Protein AF-A0A1Q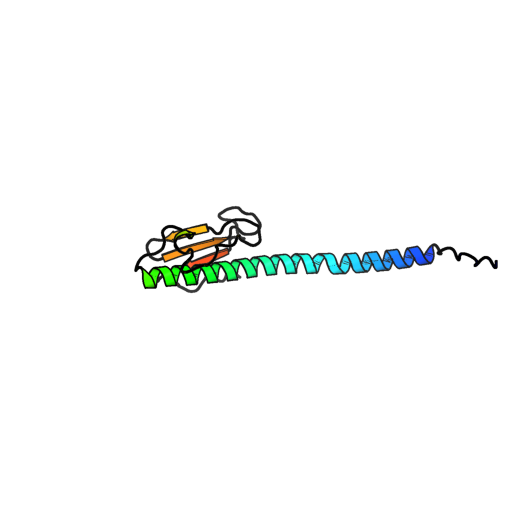7Z956-F1 (afdb_monomer)

Radius of gyration: 25.54 Å; Cα contacts (8 Å, |Δi|>4): 138; chains: 1; bounding box: 50×51×75 Å

Mean predicted aligned error: 9.49 Å

Sequence (130 aa):
MRAHPDRGMTLVEIMVVLVILGLIAGAIGYNVFQSLKDAQVKTAKLDLQALSNSIDLYHVDTGQWPDSLQQLLPKYVREIRKDPWGKDYAYLRTGEGYDVYSFGPDKAQGGGDDITVHGGDTAGPSTAGK

pLDDT: mean 86.03, std 13.55, range [35.31, 96.0]

Foldseek 3Di:
DDDDPPDDDDPVNVVVVVVVVVVVVVVPPPPVVVVLQVVLLVQQLVLQVLLQVLQVVVCVVPVDGDPDSCVSPPPSPNDQDAGPCRHGWDKDADPFWIKIWDPANVRDPPDPRIDIDTDGPPPDDDPPDD

Secondary structure (DSSP, 8-state):
-PPP---PPPHHHHHHHHHHHHHHHHHHHHHHHHHHHHHHHHHHHHHHHHHHHHHHHHHHHHSS--SSGGGGTTTT-S--PPPTTSPPPEEEEETTEEEEEE-TTTT-TT-TT-EEEEEETT--------

Structure (mmCIF, N/CA/C/O backbone):
data_AF-A0A1Q7Z956-F1
#
_entry.id   AF-A0A1Q7Z956-F1
#
loop_
_atom_site.group_PDB
_atom_site.id
_atom_site.type_symbol
_atom_site.label_atom_id
_atom_site.label_alt_id
_atom_site.label_comp_id
_atom_site.label_asym_id
_atom_site.label_entity_id
_atom_site.label_seq_id
_atom_site.pdbx_PDB_ins_code
_atom_site.Cartn_x
_atom_site.Cartn_y
_atom_site.Cartn_z
_atom_site.occupancy
_atom_site.B_iso_or_equiv
_atom_site.auth_seq_id
_atom_site.auth_comp_id
_atom_site.auth_asym_id
_atom_site.auth_atom_id
_atom_site.pdbx_PDB_model_num
ATO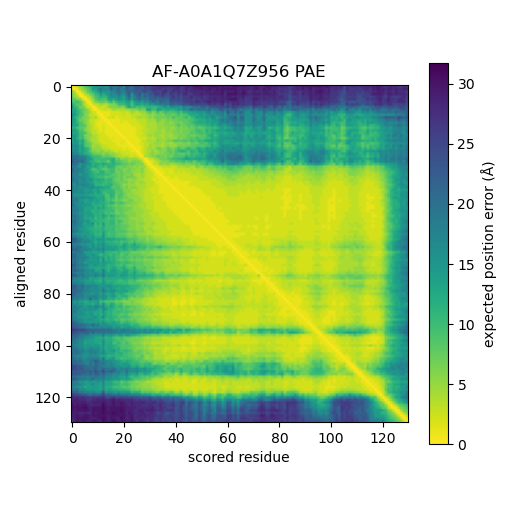M 1 N N . MET A 1 1 ? 20.579 -34.691 -55.293 1.00 62.69 1 MET A N 1
ATOM 2 C CA . MET A 1 1 ? 20.314 -33.715 -54.213 1.00 62.69 1 MET A CA 1
ATOM 3 C C . MET A 1 1 ? 20.955 -32.396 -54.613 1.00 62.69 1 MET A C 1
ATOM 5 O O . MET A 1 1 ? 22.166 -32.363 -54.768 1.00 62.69 1 MET A O 1
ATOM 9 N N . ARG A 1 2 ? 20.168 -31.353 -54.910 1.00 61.41 2 ARG A N 1
ATOM 10 C CA . ARG A 1 2 ? 20.709 -30.013 -55.196 1.00 61.41 2 ARG A CA 1
ATOM 11 C C . ARG A 1 2 ? 21.018 -29.350 -53.854 1.00 61.41 2 ARG A C 1
ATOM 13 O O . ARG A 1 2 ? 20.107 -29.186 -53.052 1.00 61.41 2 ARG A O 1
ATOM 20 N N . ALA A 1 3 ? 22.287 -29.039 -53.606 1.00 61.12 3 ALA A N 1
ATOM 21 C CA . ALA A 1 3 ? 22.686 -28.243 -52.455 1.00 61.12 3 ALA A CA 1
ATOM 22 C C . ALA A 1 3 ? 22.115 -26.832 -52.632 1.00 61.12 3 ALA A C 1
ATOM 24 O O . ALA A 1 3 ? 22.377 -26.172 -53.640 1.00 61.12 3 ALA A O 1
ATOM 25 N N . HIS A 1 4 ? 21.284 -26.405 -51.688 1.00 66.94 4 HIS A N 1
ATOM 26 C CA . HIS A 1 4 ? 20.895 -25.009 -51.594 1.00 66.94 4 HIS A CA 1
ATOM 27 C C . HIS A 1 4 ? 22.137 -24.229 -51.147 1.00 66.94 4 HIS A C 1
ATOM 29 O O . HIS A 1 4 ? 22.766 -24.636 -50.174 1.00 66.94 4 HIS A O 1
ATOM 35 N N . PRO A 1 5 ? 22.549 -23.166 -51.856 1.00 63.38 5 PRO A N 1
ATOM 36 C CA . PRO A 1 5 ? 23.623 -22.320 -51.372 1.00 63.38 5 PRO A CA 1
ATOM 37 C C . PRO A 1 5 ? 23.134 -21.630 -50.099 1.00 63.38 5 PRO A C 1
ATOM 39 O O . PRO A 1 5 ? 22.239 -20.782 -50.158 1.00 63.38 5 PRO A O 1
ATOM 42 N N . ASP A 1 6 ? 23.709 -22.012 -48.962 1.00 70.06 6 ASP A N 1
ATOM 43 C CA . ASP A 1 6 ? 23.541 -21.299 -47.703 1.00 70.06 6 ASP A CA 1
ATOM 44 C C . ASP A 1 6 ? 24.073 -19.876 -47.901 1.00 70.06 6 ASP A C 1
ATOM 46 O O . ASP A 1 6 ? 25.279 -19.629 -47.982 1.00 70.06 6 ASP A O 1
ATOM 50 N N . ARG A 1 7 ? 23.155 -18.922 -48.076 1.00 75.69 7 ARG A N 1
ATOM 51 C CA . ARG A 1 7 ? 23.492 -17.501 -48.129 1.00 75.69 7 ARG A CA 1
ATOM 52 C C . ARG A 1 7 ? 23.920 -17.088 -46.723 1.00 75.69 7 ARG A C 1
ATOM 54 O O . ARG A 1 7 ? 23.089 -17.027 -45.823 1.00 75.69 7 ARG A O 1
ATOM 61 N N . GLY A 1 8 ? 25.212 -16.834 -46.534 1.00 77.81 8 GLY A N 1
ATOM 62 C CA . GLY A 1 8 ? 25.727 -16.269 -45.288 1.00 77.81 8 GLY A CA 1
ATOM 63 C C . GLY A 1 8 ? 25.150 -14.874 -45.032 1.00 77.81 8 GLY A C 1
ATOM 64 O O . GLY A 1 8 ? 25.014 -14.083 -45.967 1.00 77.81 8 GLY A O 1
ATOM 65 N N . MET A 1 9 ? 24.816 -14.576 -43.773 1.00 80.81 9 MET A N 1
ATOM 66 C CA . MET A 1 9 ? 24.424 -13.228 -43.344 1.00 80.81 9 MET A CA 1
ATOM 67 C C . MET A 1 9 ? 25.574 -12.246 -43.574 1.00 80.81 9 MET A C 1
ATOM 69 O O . MET A 1 9 ? 26.740 -12.556 -43.312 1.00 80.81 9 MET A O 1
ATOM 73 N N . THR A 1 10 ? 25.253 -11.048 -44.060 1.00 91.12 10 THR A N 1
ATOM 74 C CA . THR A 1 10 ? 26.261 -9.998 -44.260 1.00 91.12 10 THR A CA 1
ATOM 75 C C . THR A 1 10 ? 26.540 -9.257 -42.951 1.00 91.12 10 THR A C 1
ATOM 77 O O . THR A 1 10 ? 25.667 -9.134 -42.093 1.00 91.12 10 THR A O 1
ATOM 80 N N . LEU A 1 11 ? 27.745 -8.697 -42.796 1.00 91.69 11 LEU A N 1
ATOM 81 C CA . LEU A 1 11 ? 28.075 -7.862 -41.630 1.00 91.69 11 LEU A CA 1
ATOM 82 C C . LEU A 1 11 ? 27.129 -6.658 -41.504 1.00 91.69 11 LEU A C 1
ATOM 84 O O . LEU A 1 11 ? 26.730 -6.300 -40.400 1.00 91.69 11 LEU A O 1
ATOM 88 N N . VAL A 1 12 ? 26.729 -6.074 -42.639 1.00 92.56 12 VAL A N 1
ATOM 89 C CA . VAL A 1 12 ? 25.811 -4.927 -42.689 1.00 92.56 12 VAL A CA 1
ATOM 90 C C . VAL A 1 12 ? 24.425 -5.297 -42.156 1.00 92.56 12 VAL A C 1
ATOM 92 O O . VAL A 1 12 ? 23.818 -4.511 -41.437 1.00 92.56 12 VAL A O 1
ATOM 95 N N . GLU A 1 13 ? 23.937 -6.501 -42.449 1.00 91.12 13 GLU A N 1
ATOM 96 C CA . GLU A 1 13 ? 22.649 -6.996 -41.952 1.00 91.12 13 GLU A CA 1
ATOM 97 C C . GLU A 1 13 ? 22.648 -7.122 -40.425 1.00 91.12 13 GLU A C 1
ATOM 99 O O . GLU A 1 13 ? 21.749 -6.606 -39.762 1.00 91.12 13 GLU A O 1
ATOM 104 N N . ILE A 1 14 ? 23.711 -7.693 -39.853 1.00 92.88 14 ILE A N 1
ATOM 105 C CA . ILE A 1 14 ? 23.872 -7.767 -38.397 1.00 92.88 14 ILE A CA 1
ATOM 106 C C . ILE A 1 14 ? 23.993 -6.365 -37.783 1.00 92.88 14 ILE A C 1
ATOM 108 O O . ILE A 1 14 ? 23.392 -6.104 -36.744 1.00 92.88 14 ILE A O 1
ATOM 112 N N . MET A 1 15 ? 24.695 -5.428 -38.430 1.00 94.12 15 MET A N 1
ATOM 113 C CA . MET A 1 15 ? 24.779 -4.042 -37.952 1.00 94.12 15 MET A CA 1
ATOM 114 C C . MET A 1 15 ? 23.407 -3.364 -37.896 1.00 94.12 15 MET A C 1
ATOM 116 O O . MET A 1 15 ? 23.063 -2.771 -36.876 1.00 94.12 15 MET A O 1
ATOM 120 N N . VAL A 1 16 ? 22.611 -3.461 -38.966 1.00 94.75 16 VAL A N 1
ATOM 121 C CA . VAL A 1 16 ? 21.273 -2.850 -39.020 1.00 94.75 16 VAL A CA 1
ATOM 122 C C . VAL A 1 16 ? 20.358 -3.454 -37.954 1.00 94.75 16 VAL A C 1
ATOM 124 O O . VAL A 1 16 ? 19.661 -2.715 -37.258 1.00 94.75 16 VAL A O 1
ATOM 127 N N . VAL A 1 17 ? 20.399 -4.775 -37.764 1.00 95.06 17 VAL A N 1
ATOM 128 C CA . VAL A 1 17 ? 19.615 -5.458 -36.726 1.00 95.06 17 VAL A CA 1
ATOM 129 C C . VAL A 1 17 ? 20.001 -4.967 -35.331 1.00 95.06 17 VAL A C 1
ATOM 131 O O . VAL A 1 17 ? 19.120 -4.619 -34.548 1.00 95.06 17 VAL A O 1
ATOM 134 N N . LEU A 1 18 ? 21.297 -4.867 -35.020 1.00 94.69 18 LEU A N 1
ATOM 135 C CA . LEU A 1 18 ? 21.758 -4.382 -33.714 1.00 94.69 18 LEU A CA 1
ATOM 136 C C . LEU A 1 18 ? 21.356 -2.925 -33.456 1.00 94.69 18 LEU A C 1
ATOM 138 O O . LEU A 1 18 ? 20.981 -2.590 -32.333 1.00 94.69 18 LEU A O 1
ATOM 142 N N . VAL A 1 19 ? 21.369 -2.075 -34.486 1.00 95.69 19 VAL A N 1
ATOM 143 C CA . VAL A 1 19 ? 20.888 -0.689 -34.379 1.00 95.69 19 VAL A CA 1
ATOM 144 C C . VAL A 1 19 ? 19.394 -0.659 -34.059 1.00 95.69 19 VAL A C 1
ATOM 146 O O . VAL A 1 19 ? 18.994 0.004 -33.104 1.00 95.69 19 VAL A O 1
ATOM 149 N N . ILE A 1 20 ? 18.564 -1.408 -34.794 1.00 94.56 20 ILE A N 1
ATOM 150 C CA . ILE A 1 20 ? 17.113 -1.456 -34.551 1.00 94.56 20 ILE A CA 1
ATOM 151 C C . ILE A 1 20 ? 16.812 -2.018 -33.152 1.00 94.56 20 ILE A C 1
ATOM 153 O O . ILE A 1 20 ? 15.996 -1.447 -32.429 1.00 94.56 20 ILE A O 1
ATOM 157 N N . LEU A 1 21 ? 17.500 -3.086 -32.733 1.00 93.31 21 LEU A N 1
ATOM 158 C CA . LEU A 1 21 ? 17.348 -3.663 -31.394 1.00 93.31 21 LEU A CA 1
ATOM 159 C C . LEU A 1 21 ? 17.752 -2.675 -30.292 1.00 93.31 21 LEU A C 1
ATOM 161 O O . LEU A 1 21 ? 17.037 -2.561 -29.299 1.00 93.31 21 LEU A O 1
ATOM 165 N N . GLY A 1 22 ? 18.842 -1.924 -30.474 1.00 92.31 22 GLY A N 1
ATOM 166 C CA . GLY A 1 22 ? 19.265 -0.884 -29.535 1.00 92.31 22 GLY A CA 1
ATOM 167 C C . GLY A 1 22 ? 18.237 0.242 -29.397 1.00 92.31 22 GLY A C 1
ATOM 168 O O . GLY A 1 22 ? 17.929 0.665 -28.282 1.00 92.31 22 GLY A O 1
ATOM 169 N N . LEU A 1 23 ? 17.646 0.680 -30.514 1.00 92.38 23 LEU A N 1
ATOM 170 C CA . LEU A 1 23 ? 16.597 1.703 -30.515 1.00 92.38 23 LEU A CA 1
ATOM 171 C C . LEU A 1 23 ? 15.321 1.223 -29.806 1.00 92.38 23 LEU A C 1
ATOM 173 O O . LEU A 1 23 ? 14.769 1.951 -28.982 1.00 92.38 23 LEU A O 1
ATOM 177 N N . ILE A 1 24 ? 14.870 -0.008 -30.077 1.00 91.44 24 ILE A N 1
ATOM 178 C CA . ILE A 1 24 ? 13.675 -0.584 -29.434 1.00 91.44 24 ILE A CA 1
ATOM 179 C C . ILE A 1 24 ? 13.912 -0.798 -27.934 1.00 91.44 24 ILE A C 1
ATOM 181 O O . ILE A 1 24 ? 13.068 -0.422 -27.118 1.00 91.44 24 ILE A O 1
ATOM 185 N N . ALA A 1 25 ? 15.065 -1.359 -27.559 1.00 86.38 25 ALA A N 1
ATOM 186 C CA . ALA A 1 25 ? 15.421 -1.581 -26.160 1.00 86.38 25 ALA A CA 1
ATOM 187 C C . ALA A 1 25 ? 15.468 -0.262 -25.367 1.00 86.38 25 ALA A C 1
ATOM 189 O O . ALA A 1 25 ? 14.954 -0.199 -24.250 1.00 86.38 25 ALA A O 1
ATOM 190 N N . GLY A 1 26 ? 16.009 0.808 -25.963 1.00 84.12 26 GLY A N 1
ATOM 191 C CA . GLY A 1 26 ? 16.014 2.144 -25.362 1.00 84.12 26 GLY A CA 1
ATOM 192 C C . GLY A 1 26 ? 14.616 2.751 -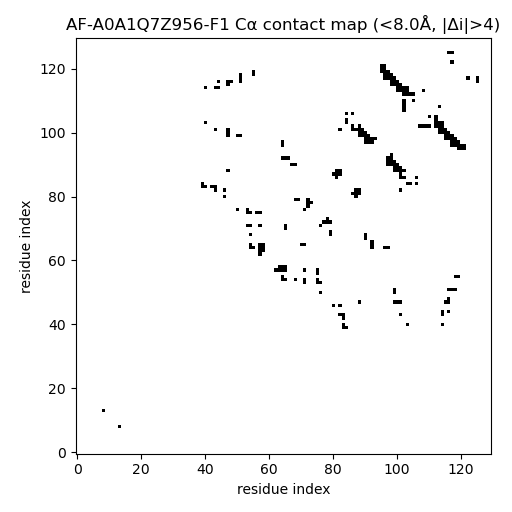25.194 1.00 84.12 26 GLY A C 1
ATOM 193 O O . GLY A 1 26 ? 14.344 3.388 -24.178 1.00 84.12 26 GLY A O 1
ATOM 194 N N . ALA A 1 27 ? 13.706 2.529 -26.148 1.00 83.25 27 ALA A N 1
ATOM 195 C CA . ALA A 1 27 ? 12.373 3.137 -26.136 1.00 83.25 27 ALA A CA 1
ATOM 196 C C . ALA A 1 27 ? 11.422 2.555 -25.067 1.00 83.25 27 ALA A C 1
ATOM 198 O O . ALA A 1 27 ? 10.580 3.277 -24.525 1.00 83.25 27 ALA A O 1
ATOM 199 N N . ILE A 1 28 ? 11.534 1.259 -24.751 1.00 81.44 28 ILE A N 1
ATOM 200 C CA . ILE A 1 28 ? 10.582 0.566 -23.860 1.00 81.44 28 ILE A CA 1
ATOM 201 C C . ILE A 1 28 ? 10.961 0.715 -22.374 1.00 81.44 28 ILE A C 1
ATOM 203 O O . ILE A 1 28 ? 10.078 0.757 -21.516 1.00 81.44 28 ILE A O 1
ATOM 207 N N . GLY A 1 29 ? 12.254 0.840 -22.051 1.00 74.50 29 GLY A N 1
ATOM 208 C CA . GLY A 1 29 ? 12.755 0.722 -20.674 1.00 74.50 29 GLY A CA 1
ATOM 209 C C . GLY A 1 29 ? 12.197 1.742 -19.670 1.00 74.50 29 GLY A C 1
ATOM 210 O O . GLY A 1 29 ? 11.835 1.369 -18.556 1.00 74.50 29 GLY A O 1
ATOM 211 N N . TYR A 1 30 ? 12.089 3.021 -20.045 1.00 78.75 30 TYR A N 1
ATOM 212 C CA . TYR A 1 30 ? 11.685 4.077 -19.103 1.00 78.75 30 TYR A CA 1
ATOM 213 C C . TYR A 1 30 ? 10.174 4.087 -18.813 1.00 78.75 30 TYR A C 1
ATOM 215 O O . TYR A 1 30 ? 9.750 4.207 -17.663 1.00 78.75 30 TYR A O 1
ATOM 223 N N . ASN A 1 31 ? 9.351 3.913 -19.850 1.00 79.19 31 ASN A N 1
ATOM 224 C CA . ASN A 1 31 ? 7.898 4.072 -19.744 1.00 79.19 31 ASN A CA 1
ATOM 225 C C . ASN A 1 31 ? 7.231 2.952 -18.925 1.00 79.19 31 ASN A C 1
ATOM 227 O O . ASN A 1 31 ? 6.283 3.207 -18.179 1.00 79.19 31 ASN A O 1
ATOM 231 N N . VAL A 1 32 ? 7.739 1.718 -19.019 1.00 85.69 32 VAL A N 1
ATOM 232 C CA . VAL A 1 32 ? 7.201 0.568 -18.266 1.00 85.69 32 VAL A CA 1
ATOM 233 C C . VAL A 1 32 ? 7.453 0.719 -16.766 1.00 85.69 32 VAL A C 1
ATOM 235 O O . VAL A 1 32 ? 6.564 0.439 -15.964 1.00 85.69 32 VAL A O 1
ATOM 238 N N . PHE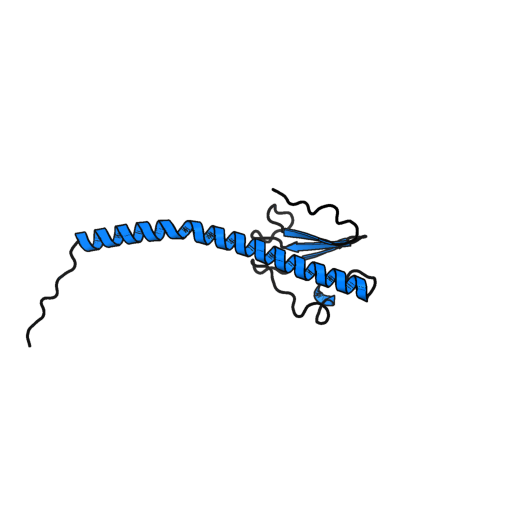 A 1 33 ? 8.639 1.192 -16.378 1.00 84.88 33 PHE A N 1
ATOM 239 C CA . PHE A 1 33 ? 9.003 1.317 -14.968 1.00 84.88 33 PHE A CA 1
ATOM 240 C C . PHE A 1 33 ? 8.167 2.376 -14.237 1.00 84.88 33 PHE A C 1
ATOM 242 O O . PHE A 1 33 ? 7.706 2.124 -13.127 1.00 84.88 33 PHE A O 1
ATOM 249 N N . GLN A 1 34 ? 7.916 3.527 -14.870 1.00 85.50 34 GLN A N 1
ATOM 250 C CA . GLN A 1 34 ? 7.033 4.558 -14.308 1.00 85.50 34 GLN A CA 1
ATOM 251 C C . GLN A 1 34 ? 5.586 4.056 -14.203 1.00 85.50 34 GLN A C 1
ATOM 253 O O . GLN A 1 34 ? 4.983 4.144 -13.138 1.00 85.50 34 GLN A O 1
ATOM 258 N N . SER A 1 35 ? 5.076 3.408 -15.257 1.00 88.69 35 SER A N 1
ATOM 259 C CA . SER A 1 35 ? 3.721 2.835 -15.254 1.00 88.69 35 SER A CA 1
ATOM 260 C C . SER A 1 35 ? 3.524 1.809 -14.136 1.00 88.69 35 SER A C 1
ATOM 262 O O . SER A 1 35 ? 2.460 1.752 -13.522 1.00 88.69 35 SER A O 1
ATOM 264 N N . LEU A 1 36 ? 4.552 0.999 -13.856 1.00 89.50 36 LEU A N 1
ATOM 265 C CA . LEU A 1 36 ? 4.517 0.029 -12.766 1.00 89.50 36 LEU A CA 1
ATOM 266 C C . LEU A 1 36 ? 4.422 0.723 -11.401 1.00 89.50 36 LEU A C 1
ATOM 268 O O . LEU A 1 36 ? 3.588 0.331 -10.589 1.00 89.50 36 LEU A O 1
ATOM 272 N N . LYS A 1 37 ? 5.230 1.763 -11.160 1.00 89.88 37 LYS A N 1
ATOM 273 C CA . LYS A 1 37 ? 5.183 2.541 -9.911 1.00 89.88 37 LYS A CA 1
ATOM 274 C C . LYS A 1 37 ? 3.820 3.193 -9.696 1.00 89.88 37 LYS A C 1
ATOM 276 O O . LYS A 1 37 ? 3.239 3.046 -8.623 1.00 89.88 37 LYS A O 1
ATOM 281 N N . ASP A 1 38 ? 3.285 3.842 -10.724 1.00 91.69 38 ASP A N 1
ATOM 282 C CA . ASP A 1 38 ? 1.982 4.507 -10.653 1.00 91.69 38 ASP A CA 1
ATOM 283 C C . ASP A 1 38 ? 0.857 3.497 -10.388 1.00 91.69 38 ASP A C 1
ATOM 285 O O . ASP A 1 38 ? -0.043 3.739 -9.578 1.00 91.69 38 ASP A O 1
ATOM 289 N N . ALA A 1 39 ? 0.924 2.326 -11.029 1.00 95.06 39 ALA A N 1
ATOM 290 C CA . ALA A 1 39 ? -0.027 1.243 -10.810 1.00 95.06 39 ALA A CA 1
ATOM 291 C C . ALA A 1 39 ? 0.049 0.684 -9.382 1.00 95.06 39 ALA A C 1
ATOM 293 O O . ALA A 1 39 ? -0.996 0.418 -8.784 1.00 95.06 39 ALA A O 1
ATOM 294 N N . GLN A 1 40 ? 1.252 0.537 -8.818 1.00 95.25 40 GLN A N 1
ATOM 295 C CA . GLN A 1 40 ? 1.440 0.118 -7.428 1.00 95.25 40 GLN A CA 1
ATOM 296 C C . GLN A 1 40 ? 0.819 1.134 -6.465 1.00 95.25 40 GLN A C 1
ATOM 298 O O . GLN A 1 40 ? -0.068 0.775 -5.698 1.00 95.25 40 GLN A O 1
ATOM 303 N N . VAL A 1 41 ? 1.174 2.418 -6.566 1.00 94.25 41 VAL A N 1
ATOM 304 C CA . VAL A 1 41 ? 0.609 3.475 -5.704 1.00 94.25 41 VAL A CA 1
ATOM 305 C C . VAL A 1 41 ? -0.918 3.522 -5.803 1.00 94.25 41 VAL A C 1
ATOM 307 O O . VAL A 1 41 ? -1.618 3.566 -4.789 1.00 94.25 41 VAL A O 1
ATOM 310 N N . LYS A 1 42 ? -1.463 3.439 -7.021 1.00 95.25 42 LYS A N 1
ATOM 311 C CA . LYS A 1 42 ? -2.912 3.417 -7.245 1.00 95.25 42 LYS A CA 1
ATOM 312 C C . LYS A 1 42 ? -3.582 2.196 -6.612 1.00 95.25 42 LYS A C 1
ATOM 314 O O . LYS A 1 42 ? -4.641 2.340 -6.009 1.00 95.25 42 LYS A O 1
ATOM 319 N N . THR A 1 43 ? -2.979 1.017 -6.742 1.00 95.94 43 THR A N 1
ATOM 320 C CA . THR A 1 43 ? -3.500 -0.223 -6.147 1.00 95.94 43 THR A CA 1
ATOM 321 C C . THR A 1 43 ? -3.504 -0.123 -4.627 1.00 95.94 43 THR A C 1
ATOM 323 O O . THR A 1 43 ? -4.537 -0.366 -4.012 1.00 95.94 43 THR A O 1
ATOM 326 N N . ALA A 1 44 ? -2.404 0.348 -4.030 1.00 96.00 44 ALA A N 1
ATOM 327 C CA . ALA A 1 44 ? -2.318 0.562 -2.591 1.00 96.00 44 ALA A CA 1
ATOM 328 C C . ALA A 1 44 ? -3.415 1.513 -2.093 1.00 96.00 44 ALA A C 1
ATOM 330 O O . ALA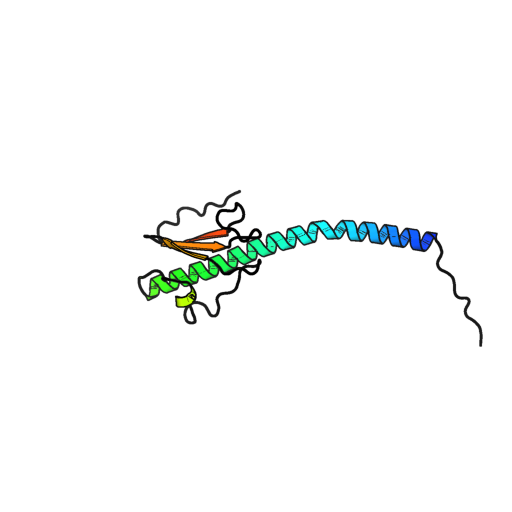 A 1 44 ? -4.089 1.214 -1.113 1.00 96.00 44 ALA A O 1
ATOM 331 N N . LYS A 1 45 ? -3.658 2.619 -2.806 1.00 94.62 45 LYS A N 1
ATOM 332 C CA . LYS A 1 45 ? -4.725 3.568 -2.467 1.00 94.62 45 LYS A CA 1
ATOM 333 C C . LYS A 1 45 ? -6.122 2.942 -2.534 1.00 94.62 45 LYS A C 1
ATOM 335 O O . LYS A 1 45 ? -6.938 3.205 -1.657 1.00 94.62 45 LYS A O 1
ATOM 340 N N . LEU A 1 46 ? -6.403 2.130 -3.555 1.00 95.56 46 LEU A N 1
ATOM 341 C CA . LEU A 1 46 ? -7.691 1.439 -3.688 1.00 95.56 46 LEU A CA 1
ATOM 342 C C . LEU A 1 46 ? -7.909 0.418 -2.569 1.00 95.56 46 LEU A C 1
ATOM 344 O O . LEU A 1 46 ? -8.999 0.344 -2.008 1.00 95.56 46 LEU A O 1
ATOM 348 N N . ASP A 1 47 ? -6.869 -0.333 -2.2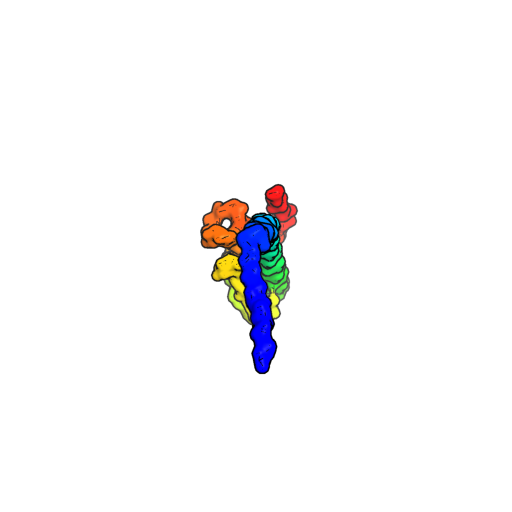24 1.00 95.56 47 ASP A N 1
ATOM 349 C CA . ASP A 1 47 ? -6.918 -1.315 -1.145 1.00 95.56 47 ASP A CA 1
ATOM 350 C C . ASP A 1 47 ? -7.128 -0.636 0.220 1.00 95.56 47 ASP A C 1
ATOM 352 O O . ASP A 1 47 ? -7.987 -1.063 0.991 1.00 95.56 47 ASP A O 1
ATOM 356 N N . LEU A 1 48 ? -6.436 0.479 0.487 1.00 95.19 48 LEU A N 1
ATOM 357 C CA . LEU A 1 48 ? -6.637 1.290 1.695 1.00 95.19 48 LEU A CA 1
ATOM 358 C C . LEU A 1 48 ? -8.054 1.867 1.784 1.00 95.19 48 LEU A C 1
ATOM 360 O O . LEU A 1 48 ? -8.659 1.839 2.852 1.00 95.19 48 LEU A O 1
ATOM 364 N N . GLN A 1 49 ? -8.612 2.347 0.668 1.00 94.75 49 GLN A N 1
ATOM 365 C CA . GLN A 1 49 ? -10.001 2.817 0.615 1.00 94.75 49 GLN A CA 1
ATOM 366 C C . GLN A 1 49 ? -10.998 1.687 0.895 1.00 94.75 49 GLN A C 1
ATOM 368 O O . GLN A 1 49 ? -11.968 1.882 1.622 1.00 94.75 49 GLN A O 1
ATOM 373 N N . ALA A 1 50 ? -10.760 0.488 0.359 1.00 94.25 50 ALA A N 1
ATOM 374 C CA . ALA A 1 50 ? -11.610 -0.667 0.631 1.00 94.25 50 ALA A CA 1
ATOM 375 C C . ALA A 1 50 ? -11.547 -1.096 2.109 1.00 94.25 50 ALA A C 1
ATOM 377 O O . ALA A 1 50 ? -12.579 -1.430 2.699 1.00 94.25 50 ALA A O 1
ATOM 378 N N . LEU A 1 51 ? -10.355 -1.057 2.718 1.00 95.69 51 LEU A N 1
ATOM 379 C CA . LEU A 1 51 ? -10.176 -1.304 4.150 1.00 95.69 51 LEU A CA 1
ATOM 380 C C . LEU A 1 51 ? -10.881 -0.242 4.996 1.00 95.69 51 LEU A C 1
ATOM 382 O O . LEU A 1 51 ? -11.626 -0.610 5.896 1.00 95.69 51 LEU A O 1
ATOM 386 N N . SER A 1 52 ? -10.710 1.040 4.670 1.00 94.88 52 SER A N 1
ATOM 387 C CA . SER A 1 52 ? -11.381 2.164 5.333 1.00 94.88 52 SER A CA 1
ATOM 388 C C . SER A 1 52 ? -12.903 1.987 5.336 1.00 94.88 52 SER A C 1
ATOM 390 O O . SER A 1 52 ? -13.508 1.912 6.400 1.00 94.88 52 SER A O 1
ATOM 392 N N . ASN A 1 53 ? -13.510 1.723 4.176 1.00 94.69 53 ASN A N 1
ATOM 393 C CA . ASN A 1 53 ? -14.949 1.452 4.098 1.00 94.69 53 ASN A CA 1
ATOM 394 C C . ASN A 1 53 ? -15.377 0.262 4.978 1.00 94.69 53 ASN A C 1
ATOM 396 O O . ASN A 1 53 ? -16.457 0.268 5.562 1.00 94.69 53 ASN A O 1
ATOM 400 N N . SER A 1 54 ? -14.545 -0.778 5.071 1.00 95.19 54 SER A N 1
ATOM 401 C CA . SER A 1 54 ? -14.835 -1.959 5.895 1.00 95.19 54 SER A CA 1
ATOM 402 C C . SER A 1 54 ? -14.736 -1.657 7.394 1.00 95.19 54 SER A C 1
ATOM 404 O O . SER A 1 54 ? -15.518 -2.193 8.178 1.00 95.19 54 SER A O 1
ATOM 406 N N . ILE A 1 55 ? -13.793 -0.798 7.789 1.00 94.88 55 ILE A N 1
ATOM 407 C CA . ILE A 1 55 ? -13.634 -0.299 9.160 1.00 94.88 55 ILE A CA 1
ATOM 408 C C . ILE A 1 55 ? -14.838 0.563 9.549 1.00 94.88 55 ILE A C 1
ATOM 410 O O . ILE A 1 55 ? -15.401 0.366 10.625 1.00 94.88 55 ILE A O 1
ATOM 414 N N . ASP A 1 56 ? -15.281 1.449 8.658 1.00 93.56 56 ASP A N 1
ATOM 415 C CA . ASP A 1 56 ? -16.467 2.279 8.877 1.00 93.56 56 ASP A CA 1
ATOM 416 C C . ASP A 1 56 ? -17.717 1.410 9.052 1.00 93.56 56 ASP A C 1
ATOM 418 O O . ASP A 1 56 ? -18.489 1.609 9.987 1.00 93.56 56 ASP A O 1
ATOM 422 N N . LEU A 1 57 ? -17.891 0.380 8.217 1.00 94.25 57 LEU A N 1
ATOM 423 C CA . LEU A 1 57 ? -18.986 -0.583 8.370 1.00 94.25 57 LEU A CA 1
ATOM 424 C C . LEU A 1 57 ? -18.920 -1.340 9.705 1.00 94.25 57 LEU A C 1
ATOM 426 O O . LEU A 1 57 ? -19.951 -1.524 10.352 1.00 94.25 57 LEU A O 1
ATOM 430 N N . TYR A 1 58 ? -17.727 -1.753 10.146 1.00 95.00 58 TYR A N 1
ATOM 431 C CA . TYR A 1 58 ? -17.547 -2.372 11.463 1.00 95.00 58 TYR A CA 1
ATOM 432 C C . TYR A 1 58 ? -17.984 -1.423 12.586 1.00 95.00 58 TYR A C 1
ATOM 434 O O . TYR A 1 58 ? -18.658 -1.847 13.530 1.00 95.00 58 TYR A O 1
ATOM 442 N N . HIS A 1 59 ? -17.631 -0.141 12.475 1.00 92.56 59 HIS A N 1
ATOM 443 C CA . HIS A 1 59 ? -18.011 0.874 13.448 1.00 92.56 59 HIS A CA 1
ATOM 444 C C . HIS A 1 59 ? -19.522 1.112 13.476 1.00 92.56 59 HIS A C 1
ATOM 446 O O . HIS A 1 59 ? -20.100 1.171 14.558 1.00 92.56 59 HIS A O 1
ATOM 452 N N . VAL A 1 60 ? -20.181 1.157 12.316 1.00 93.12 60 VAL A N 1
ATOM 453 C CA . VAL A 1 60 ? -21.647 1.278 12.233 1.00 93.12 60 VAL A CA 1
ATOM 454 C C . VAL A 1 60 ? -22.350 0.089 12.900 1.00 93.12 60 VAL A C 1
ATOM 456 O O . VAL A 1 60 ? -23.328 0.284 13.618 1.00 93.12 60 VAL A O 1
ATOM 459 N N . ASP A 1 61 ? -21.846 -1.133 12.710 1.00 95.06 61 ASP A N 1
ATOM 460 C CA . ASP A 1 61 ? -22.469 -2.349 13.251 1.00 95.06 61 ASP A CA 1
ATOM 461 C C . ASP A 1 61 ? -22.226 -2.545 14.759 1.00 95.06 61 ASP A C 1
ATOM 463 O O . ASP A 1 61 ? -23.082 -3.082 15.464 1.00 95.06 61 ASP A O 1
ATOM 467 N N . THR A 1 62 ? -21.041 -2.178 15.256 1.00 93.81 62 THR A N 1
ATOM 468 C CA . THR A 1 62 ? -20.604 -2.486 16.634 1.00 93.81 62 THR A CA 1
ATOM 469 C C . THR A 1 62 ? -20.572 -1.271 17.558 1.00 93.81 62 THR A C 1
ATOM 471 O O . THR A 1 62 ? -20.488 -1.427 18.776 1.00 93.81 62 THR A O 1
ATOM 474 N N . GLY A 1 63 ? -20.620 -0.062 16.997 1.00 91.44 63 GLY A N 1
ATOM 475 C CA . GLY A 1 63 ? -20.430 1.201 17.709 1.00 91.44 63 GLY A CA 1
ATOM 476 C C . GLY A 1 63 ? -18.986 1.468 18.147 1.00 91.44 63 GLY A C 1
ATOM 477 O O . GLY A 1 63 ? -18.742 2.426 18.877 1.00 91.44 63 GLY A O 1
ATOM 478 N N . GLN A 1 64 ? -18.019 0.630 17.757 1.00 90.94 64 GLN A N 1
ATOM 479 C CA . GLN A 1 64 ? -16.615 0.752 18.159 1.00 90.94 64 GLN A CA 1
ATOM 480 C C . GLN A 1 64 ? -15.685 0.594 16.960 1.00 90.94 64 GLN A C 1
ATOM 482 O O . GLN A 1 64 ? -15.977 -0.144 16.026 1.00 90.94 64 GLN A O 1
ATOM 487 N N . TRP A 1 65 ? -14.559 1.304 16.964 1.00 92.69 65 TRP A N 1
ATOM 488 C CA . TRP A 1 65 ? -13.499 1.066 15.984 1.00 92.69 65 TRP A CA 1
ATOM 489 C C . TRP A 1 65 ? -12.797 -0.263 16.290 1.00 92.69 65 TRP A C 1
ATOM 491 O O . TRP A 1 65 ? -12.568 -0.552 17.471 1.00 92.69 65 TRP A O 1
ATOM 501 N N . PRO A 1 66 ? -12.415 -1.051 15.271 1.00 93.75 66 PRO A N 1
ATOM 502 C CA . PRO A 1 66 ? -11.728 -2.314 15.496 1.00 93.75 66 PRO A CA 1
ATOM 503 C C . PRO A 1 66 ? -10.381 -2.085 16.198 1.00 93.75 66 PRO A C 1
ATOM 505 O O . PRO A 1 66 ? -9.720 -1.067 15.985 1.00 93.75 66 PRO A O 1
ATOM 508 N N . ASP A 1 67 ? -9.948 -3.029 17.032 1.00 92.88 67 ASP A N 1
ATOM 509 C CA . ASP A 1 67 ? -8.612 -2.993 17.651 1.00 92.88 67 ASP A CA 1
ATOM 510 C C . ASP A 1 67 ? -7.524 -3.427 16.658 1.00 92.88 67 ASP A C 1
ATOM 512 O O . ASP A 1 67 ? -6.361 -3.044 16.783 1.00 92.88 67 ASP A O 1
ATOM 516 N N . SER A 1 68 ? -7.897 -4.228 15.656 1.00 93.94 68 SER A N 1
ATOM 517 C CA . SER A 1 68 ? -7.003 -4.667 14.591 1.00 93.94 68 SER A CA 1
ATOM 518 C C . SER A 1 68 ? -7.766 -5.020 13.314 1.00 93.94 68 SER A C 1
ATOM 520 O O . SER A 1 68 ? -8.947 -5.373 13.352 1.00 93.94 68 SER A O 1
ATOM 522 N N . LEU A 1 69 ? -7.075 -5.000 12.167 1.00 93.19 69 LEU A N 1
ATOM 523 C CA . LEU A 1 69 ? -7.684 -5.353 10.877 1.00 93.19 69 LEU A CA 1
ATOM 524 C C . LEU A 1 69 ? -8.248 -6.783 10.861 1.00 93.19 69 LEU A C 1
ATOM 526 O O . LEU A 1 69 ? -9.192 -7.062 10.128 1.00 93.19 69 LEU A O 1
ATOM 530 N N . GLN A 1 70 ? -7.728 -7.693 11.692 1.00 94.06 70 GLN A N 1
ATOM 531 C CA . GLN A 1 70 ? -8.212 -9.075 11.762 1.00 94.06 70 GLN A CA 1
ATOM 532 C C . GLN A 1 70 ? -9.674 -9.176 12.225 1.00 94.06 70 GLN A C 1
ATOM 534 O O . GLN A 1 70 ? -10.344 -10.134 11.853 1.00 94.06 70 GLN A O 1
ATOM 539 N N . GLN A 1 71 ? -10.199 -8.192 12.965 1.00 94.31 71 GLN A N 1
ATOM 540 C CA . GLN A 1 71 ? -11.614 -8.161 13.367 1.00 94.31 71 GLN A CA 1
ATOM 541 C C . GLN A 1 71 ? -12.570 -7.899 12.193 1.00 94.31 71 GLN A C 1
ATOM 543 O O . GLN A 1 71 ? -13.769 -8.159 12.296 1.00 94.31 71 GLN A O 1
ATOM 548 N N . LEU A 1 72 ? -12.048 -7.430 11.055 1.00 93.56 72 LEU A N 1
ATOM 549 C CA . LEU A 1 72 ? -12.830 -7.260 9.832 1.00 93.56 72 LEU A CA 1
ATOM 550 C C . LEU A 1 72 ? -13.131 -8.607 9.155 1.00 93.56 72 LEU A C 1
ATOM 552 O O . LEU A 1 72 ? -14.063 -8.702 8.353 1.00 93.56 72 LEU A O 1
ATOM 556 N N . LEU A 1 73 ? -12.364 -9.656 9.468 1.00 93.50 73 LEU A N 1
ATOM 557 C CA . LEU A 1 73 ? -12.498 -10.971 8.852 1.00 93.50 73 LEU A CA 1
ATOM 558 C C . LEU A 1 73 ? -13.528 -11.856 9.575 1.00 93.50 73 LEU A C 1
ATOM 560 O O . LEU A 1 73 ? -13.642 -11.815 10.798 1.00 93.50 73 LEU A O 1
ATOM 564 N N . PRO A 1 74 ? -14.228 -12.742 8.844 1.00 93.31 74 PRO A N 1
ATOM 565 C CA . PRO A 1 74 ? -14.460 -12.714 7.397 1.00 93.31 74 PRO A CA 1
ATOM 566 C C . PRO A 1 74 ? -15.675 -11.841 7.019 1.00 93.31 74 PRO A C 1
ATOM 568 O O . PRO A 1 74 ? -16.092 -11.831 5.862 1.00 93.31 74 PRO A O 1
ATOM 571 N N . LYS A 1 75 ? -16.319 -11.201 8.007 1.00 93.81 75 LYS A N 1
ATOM 572 C CA . LYS A 1 75 ? -17.645 -10.588 7.853 1.00 93.81 75 LYS A CA 1
ATOM 573 C C . LYS A 1 75 ? -17.618 -9.335 6.973 1.00 93.81 75 LYS A C 1
ATOM 575 O O . LYS A 1 75 ? -18.497 -9.183 6.131 1.00 93.81 75 LYS A O 1
ATOM 580 N N . TYR A 1 76 ? -16.640 -8.456 7.172 1.00 92.94 76 TYR A N 1
ATOM 581 C CA . TYR A 1 76 ? -16.553 -7.154 6.498 1.00 92.94 76 TYR A CA 1
ATOM 582 C C . TYR A 1 76 ? -15.547 -7.174 5.345 1.00 92.94 76 TYR A C 1
ATOM 584 O O . TYR A 1 76 ? -15.759 -6.538 4.319 1.00 92.94 76 TYR A O 1
ATOM 592 N N . VAL A 1 77 ? -14.485 -7.970 5.476 1.00 93.75 77 VAL A N 1
ATOM 593 C CA . VAL A 1 77 ? -13.508 -8.234 4.418 1.00 93.75 77 VAL A CA 1
ATOM 594 C C . VAL A 1 77 ? -13.299 -9.743 4.309 1.00 93.75 77 VAL A C 1
ATOM 596 O O . VAL A 1 77 ? -13.372 -10.451 5.307 1.00 93.75 77 VAL A O 1
ATOM 599 N N . ARG A 1 78 ? -13.060 -10.255 3.095 1.00 92.19 78 ARG A N 1
ATOM 600 C CA . ARG A 1 78 ? -12.852 -11.702 2.867 1.00 92.19 78 ARG A CA 1
ATOM 601 C C . ARG A 1 78 ? -11.436 -12.144 3.219 1.00 92.19 78 ARG A C 1
ATOM 603 O O . ARG A 1 78 ? -11.244 -13.205 3.799 1.00 92.19 78 ARG A O 1
ATOM 610 N N . GLU A 1 79 ? -10.465 -11.326 2.841 1.00 92.88 79 GLU A N 1
ATOM 611 C CA . GLU A 1 79 ? -9.045 -11.500 3.117 1.00 92.88 79 GLU A CA 1
ATOM 612 C C . GLU A 1 79 ? -8.379 -10.124 3.151 1.00 92.88 79 GLU A C 1
ATOM 614 O O . GLU A 1 79 ? -8.778 -9.215 2.419 1.00 92.88 79 GLU A O 1
ATOM 619 N N . ILE A 1 80 ? -7.363 -9.968 3.994 1.00 91.75 80 ILE A N 1
ATOM 620 C CA . ILE A 1 80 ? -6.534 -8.763 4.009 1.00 91.75 80 ILE A CA 1
ATOM 621 C C . ILE A 1 80 ? -5.348 -9.052 3.097 1.00 91.75 80 ILE A C 1
ATOM 623 O O . ILE A 1 80 ? -4.493 -9.877 3.424 1.00 91.75 80 ILE A O 1
ATOM 627 N N . ARG A 1 81 ? -5.332 -8.416 1.924 1.00 92.75 81 ARG A N 1
ATOM 628 C CA . ARG A 1 81 ? -4.209 -8.527 0.991 1.00 92.75 81 ARG A CA 1
ATOM 629 C C . ARG A 1 81 ? -2.999 -7.761 1.516 1.00 92.75 81 ARG A C 1
ATOM 631 O O . ARG A 1 81 ? -3.127 -6.839 2.317 1.00 92.75 81 ARG A O 1
ATOM 638 N N . LYS A 1 82 ? -1.830 -8.146 1.016 1.00 94.31 82 LYS A N 1
ATOM 639 C CA . LYS A 1 82 ? -0.598 -7.374 1.174 1.00 94.31 82 LYS A CA 1
ATOM 640 C C . LYS A 1 82 ? -0.595 -6.195 0.217 1.00 94.31 82 LYS A C 1
ATOM 642 O O . LYS A 1 82 ? -1.207 -6.268 -0.848 1.00 94.31 82 LYS A O 1
ATOM 647 N N . ASP A 1 83 ? 0.141 -5.160 0.587 1.00 94.94 83 ASP A N 1
ATOM 648 C CA . ASP A 1 83 ? 0.403 -4.031 -0.283 1.00 94.94 83 ASP A CA 1
ATOM 649 C C . ASP A 1 83 ? 1.177 -4.461 -1.554 1.00 94.94 83 ASP A C 1
ATOM 651 O O . ASP A 1 83 ? 1.748 -5.561 -1.624 1.00 94.94 83 ASP A O 1
ATOM 655 N N . PRO A 1 84 ? 1.238 -3.600 -2.584 1.00 95.44 84 PRO A N 1
ATOM 656 C CA . PRO A 1 84 ? 1.926 -3.898 -3.843 1.00 95.44 84 PRO A CA 1
ATOM 657 C C . PRO A 1 84 ? 3.442 -4.118 -3.725 1.00 95.44 84 PRO A C 1
ATOM 659 O O . PRO A 1 84 ? 4.072 -4.555 -4.693 1.00 95.44 84 PRO A O 1
ATOM 662 N N . TRP A 1 85 ? 4.030 -3.827 -2.564 1.00 94.75 85 TRP A N 1
ATOM 663 C CA . TRP A 1 85 ? 5.443 -4.036 -2.244 1.00 94.75 85 TRP A CA 1
ATOM 664 C C . TRP A 1 85 ? 5.665 -5.264 -1.343 1.00 94.75 85 TRP A C 1
ATOM 666 O O . TRP A 1 85 ? 6.811 -5.612 -1.029 1.00 94.75 85 TRP A O 1
ATOM 676 N N . GLY A 1 86 ? 4.592 -5.982 -0.998 1.00 93.25 86 GLY A N 1
ATOM 677 C CA . GLY A 1 86 ? 4.590 -7.243 -0.266 1.00 93.25 86 GLY A CA 1
ATOM 678 C C . GLY A 1 86 ? 4.579 -7.106 1.258 1.00 93.25 86 GLY A C 1
ATOM 679 O O . GLY A 1 86 ? 4.907 -8.084 1.938 1.00 93.25 86 GLY A O 1
ATOM 680 N N . LYS A 1 87 ? 4.241 -5.934 1.800 1.00 94.19 87 LYS A N 1
ATOM 681 C CA . LYS A 1 87 ? 4.109 -5.682 3.239 1.00 94.19 87 LYS A CA 1
ATOM 682 C C . LYS A 1 87 ? 2.635 -5.649 3.651 1.00 94.19 87 LYS A C 1
ATOM 684 O O . LYS A 1 87 ? 1.755 -5.395 2.837 1.00 94.19 87 LYS A O 1
ATOM 689 N N . ASP A 1 88 ? 2.352 -5.981 4.905 1.00 94.81 88 ASP A N 1
ATOM 690 C CA . ASP A 1 88 ? 0.989 -5.898 5.428 1.00 94.81 88 ASP A CA 1
ATOM 691 C C . ASP A 1 88 ? 0.613 -4.430 5.677 1.00 94.81 88 ASP A C 1
ATOM 693 O O . ASP A 1 88 ? 1.461 -3.629 6.084 1.00 94.81 88 ASP A O 1
ATOM 697 N N . TYR A 1 89 ? -0.658 -4.087 5.459 1.00 94.69 89 TYR A N 1
ATOM 698 C CA . TYR A 1 89 ? -1.181 -2.766 5.798 1.00 94.69 89 TYR A CA 1
ATOM 699 C C . TYR A 1 89 ? -1.122 -2.525 7.305 1.00 94.69 89 TYR A C 1
ATOM 701 O O . TYR A 1 89 ? -1.442 -3.407 8.107 1.00 94.69 89 TYR A O 1
ATOM 709 N N . ALA A 1 90 ? -0.748 -1.308 7.682 1.00 92.75 90 ALA A N 1
ATOM 710 C CA . ALA A 1 90 ? -0.741 -0.874 9.064 1.00 92.75 90 ALA A CA 1
ATOM 711 C C . AL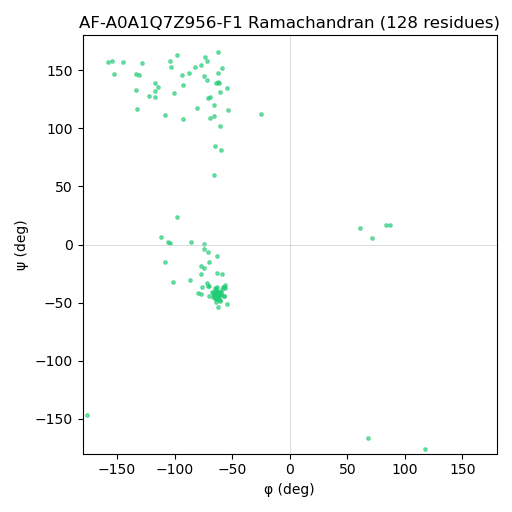A A 1 90 ? -2.055 -0.169 9.407 1.00 92.75 90 ALA A C 1
ATOM 713 O O . ALA A 1 90 ? -2.652 0.518 8.579 1.00 92.75 90 ALA A O 1
ATOM 714 N N . TYR A 1 91 ? -2.492 -0.353 10.647 1.00 94.06 91 TYR A N 1
ATOM 715 C CA . TYR A 1 91 ? -3.697 0.251 11.193 1.00 94.06 91 TYR A CA 1
ATOM 716 C C . TYR A 1 91 ? -3.387 0.829 12.567 1.00 94.06 91 TYR A C 1
ATOM 718 O O . TYR A 1 91 ? -2.769 0.162 13.401 1.00 94.06 91 TYR A O 1
ATOM 726 N N . LEU A 1 92 ? -3.827 2.059 12.797 1.00 91.62 92 LEU A N 1
ATOM 727 C CA . LEU A 1 92 ? -3.711 2.748 14.067 1.00 91.62 92 LEU A CA 1
ATOM 728 C C . LEU A 1 92 ? -5.060 3.364 14.416 1.00 91.62 92 LEU A C 1
ATOM 730 O O . LEU A 1 92 ? -5.532 4.267 13.734 1.00 91.62 92 LEU A O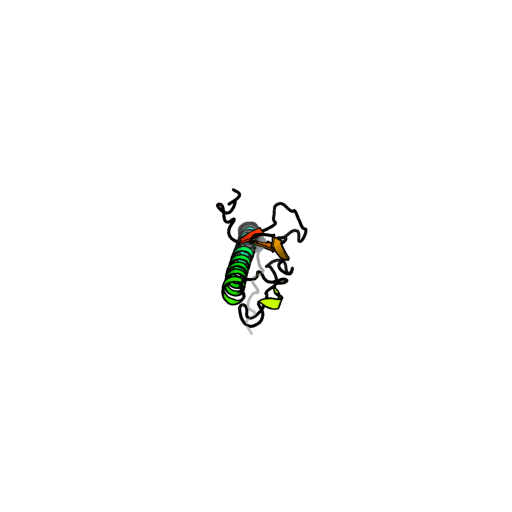 1
ATOM 734 N N . ARG A 1 93 ? -5.667 2.911 15.513 1.00 88.81 93 ARG A N 1
ATOM 735 C CA . ARG A 1 93 ? -6.837 3.591 16.066 1.00 88.81 93 ARG A CA 1
ATOM 736 C C . ARG A 1 93 ? -6.399 4.915 16.690 1.00 88.81 93 ARG A C 1
ATOM 738 O O . ARG A 1 93 ? -5.535 4.927 17.568 1.00 88.81 93 ARG A O 1
ATOM 745 N N . THR A 1 94 ? -7.023 6.007 16.273 1.00 84.50 94 THR A N 1
ATOM 746 C CA . THR A 1 94 ? -6.907 7.313 16.928 1.00 84.50 94 THR A CA 1
ATOM 747 C C . THR A 1 94 ? -8.117 7.504 17.851 1.00 84.50 94 THR A C 1
ATOM 749 O O . THR A 1 94 ? -9.088 6.756 17.779 1.00 84.50 94 THR A O 1
ATOM 752 N N . GLY A 1 95 ? -8.065 8.442 18.801 1.00 78.44 95 GLY A N 1
ATOM 753 C CA . GLY A 1 95 ? -9.145 8.588 19.792 1.00 78.44 95 GLY A CA 1
ATOM 754 C C . GLY A 1 95 ? -10.534 8.799 19.168 1.00 78.44 95 GLY A C 1
ATOM 755 O O . GLY A 1 95 ? -11.511 8.238 19.654 1.00 78.44 95 GLY A O 1
ATOM 756 N N . GLU A 1 96 ? -10.600 9.552 18.070 1.00 80.69 96 GLU A N 1
ATOM 757 C CA . GLU A 1 96 ? -11.842 9.926 17.373 1.00 80.69 96 GLU A CA 1
ATOM 758 C C . GLU A 1 96 ? -11.973 9.275 15.980 1.00 80.69 96 GLU A C 1
ATOM 760 O O . GLU A 1 96 ? -12.899 9.581 15.231 1.00 80.69 96 GLU A O 1
ATOM 765 N N . GLY A 1 97 ? -11.064 8.369 15.610 1.00 88.56 97 GLY A N 1
ATOM 766 C CA . GLY A 1 97 ? -11.024 7.786 14.272 1.00 88.56 97 GLY A CA 1
ATOM 767 C C . GLY A 1 97 ? -9.955 6.710 14.119 1.00 88.56 97 GLY A C 1
ATOM 768 O O . GLY A 1 97 ? -9.638 5.969 15.052 1.00 88.56 97 GLY A O 1
ATOM 769 N N . TYR A 1 98 ? -9.384 6.615 12.925 1.00 91.94 98 TYR A N 1
ATOM 770 C CA . TYR A 1 98 ? -8.316 5.676 12.624 1.00 91.94 98 TYR A CA 1
ATOM 771 C C . TYR A 1 98 ? -7.485 6.109 11.420 1.00 91.94 98 TYR A C 1
ATOM 773 O O . TYR A 1 98 ? -7.964 6.791 10.517 1.00 91.94 98 TYR A O 1
ATOM 781 N N . ASP A 1 99 ? -6.260 5.602 11.382 1.00 92.25 99 ASP A N 1
ATOM 782 C CA . ASP A 1 99 ? -5.361 5.709 10.247 1.00 92.25 99 ASP A CA 1
ATOM 783 C C . ASP A 1 99 ? -5.075 4.310 9.715 1.00 92.25 99 ASP A C 1
ATOM 785 O O . ASP A 1 99 ? -4.728 3.393 10.464 1.00 92.25 99 ASP A O 1
ATOM 789 N N . VAL A 1 100 ? -5.192 4.147 8.404 1.00 93.69 100 VAL A N 1
ATOM 790 C CA . VAL A 1 100 ? -4.757 2.949 7.690 1.00 93.69 100 VAL A CA 1
ATOM 791 C C . VAL A 1 100 ? -3.739 3.370 6.639 1.00 93.69 100 VAL A C 1
ATOM 793 O O . VAL A 1 100 ? -3.989 4.288 5.858 1.00 93.69 100 VAL A O 1
ATOM 796 N N . TYR A 1 101 ? -2.569 2.734 6.633 1.00 92.62 101 TYR A N 1
ATOM 797 C CA . TYR A 1 101 ? -1.469 3.150 5.769 1.00 92.62 101 TYR A CA 1
ATOM 798 C C . TYR A 1 101 ? -0.625 1.999 5.228 1.00 92.62 101 TYR A C 1
ATOM 800 O O . TYR A 1 101 ? -0.577 0.891 5.769 1.00 92.62 101 TYR A O 1
ATOM 808 N N . SER A 1 102 ? 0.028 2.294 4.110 1.00 94.25 102 SER A N 1
ATOM 809 C CA . SER A 1 102 ? 1.029 1.473 3.438 1.00 94.25 102 SER A CA 1
ATOM 810 C C . SER A 1 102 ? 2.366 2.199 3.493 1.00 94.25 102 SER A C 1
ATOM 812 O O . SER A 1 102 ? 2.416 3.384 3.180 1.00 94.25 102 SER A O 1
ATOM 814 N N . PHE A 1 103 ? 3.432 1.466 3.812 1.00 91.62 103 PHE A N 1
ATOM 815 C CA . PHE A 1 103 ? 4.806 1.980 3.915 1.00 91.62 103 PHE A CA 1
ATOM 816 C C . PHE A 1 103 ? 5.465 2.273 2.559 1.00 91.62 103 PHE A C 1
ATOM 818 O O . PHE A 1 103 ? 6.644 2.574 2.483 1.00 91.62 103 PHE A O 1
ATOM 825 N N . GLY A 1 104 ? 4.750 2.043 1.459 1.00 91.12 104 GLY A N 1
ATOM 826 C CA . GLY A 1 104 ? 5.261 2.354 0.133 1.00 91.12 104 GLY A CA 1
ATOM 827 C C . GLY A 1 104 ? 6.441 1.471 -0.313 1.00 91.12 104 GLY A C 1
ATOM 828 O O . GLY A 1 104 ? 6.707 0.401 0.251 1.00 91.12 104 GLY A O 1
ATOM 829 N N . PRO A 1 105 ? 7.129 1.885 -1.391 1.00 89.69 105 PRO A N 1
ATOM 830 C CA . PRO A 1 105 ? 8.299 1.201 -1.929 1.00 89.69 105 PRO A CA 1
ATOM 831 C C . PRO A 1 105 ? 9.451 1.005 -0.941 1.00 89.69 105 PRO A C 1
ATOM 833 O O . PRO A 1 105 ? 10.150 -0.010 -1.048 1.00 89.69 105 PRO A O 1
ATOM 836 N N . ASP A 1 106 ? 9.686 1.955 -0.030 1.00 87.25 106 ASP A N 1
ATOM 837 C CA . ASP A 1 106 ? 10.815 1.901 0.904 1.00 87.25 106 ASP A CA 1
ATOM 838 C C . ASP A 1 106 ? 10.591 0.922 2.073 1.00 87.25 106 ASP A C 1
ATOM 840 O O . ASP A 1 106 ? 11.552 0.430 2.677 1.00 87.25 106 ASP A O 1
ATOM 844 N N . LYS A 1 107 ? 9.325 0.552 2.321 1.00 86.12 107 LYS A N 1
ATOM 845 C CA . LYS A 1 107 ? 8.877 -0.355 3.386 1.00 86.12 107 LYS A CA 1
ATOM 846 C C . LYS A 1 107 ? 9.210 0.144 4.795 1.00 86.12 107 LYS A C 1
ATOM 848 O O . LYS A 1 107 ? 9.120 -0.650 5.745 1.00 86.12 107 LYS A O 1
ATOM 853 N N . ALA A 1 108 ? 9.581 1.404 4.953 1.00 84.38 108 ALA A N 1
ATOM 854 C CA . ALA A 1 108 ? 9.911 2.057 6.206 1.00 84.38 108 ALA A CA 1
ATOM 855 C C . ALA A 1 108 ? 8.758 2.969 6.644 1.00 84.38 108 ALA A C 1
ATOM 857 O O . ALA A 1 108 ? 7.904 3.333 5.859 1.00 84.38 108 ALA A O 1
ATOM 858 N N . GLN A 1 109 ? 8.681 3.275 7.939 1.00 78.38 109 GLN A N 1
ATOM 859 C CA . GLN A 1 109 ? 7.646 4.165 8.467 1.00 78.38 109 GLN A CA 1
ATOM 860 C C . GLN A 1 109 ? 8.150 5.604 8.507 1.00 78.38 109 GLN A C 1
ATOM 862 O O . GLN A 1 109 ? 9.262 5.843 8.983 1.00 78.38 109 GLN A O 1
ATOM 867 N N . GL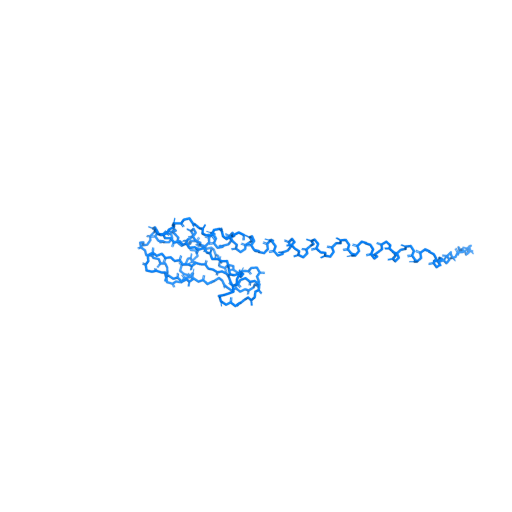Y A 1 110 ? 7.303 6.555 8.111 1.00 74.31 110 GLY A N 1
ATOM 868 C CA . GLY A 1 110 ? 7.619 7.982 8.133 1.00 74.31 110 GLY A CA 1
ATOM 869 C C . GLY A 1 110 ? 8.388 8.451 6.898 1.00 74.31 110 GLY A C 1
ATOM 870 O O . GLY A 1 110 ? 8.998 9.523 6.940 1.00 74.31 110 GLY A O 1
ATOM 871 N N . GLY A 1 111 ? 8.384 7.649 5.830 1.00 74.81 111 GLY A N 1
ATOM 872 C CA . GLY A 1 111 ? 8.896 8.021 4.516 1.00 74.81 111 GLY A CA 1
ATOM 873 C C . GLY A 1 111 ? 7.961 9.002 3.801 1.00 74.81 111 GLY A C 1
ATOM 874 O O . GLY A 1 111 ? 6.789 9.152 4.142 1.00 74.81 111 GLY A O 1
ATOM 875 N N . GLY A 1 112 ? 8.479 9.704 2.790 1.00 81.19 112 GLY A N 1
ATOM 876 C CA . GLY A 1 112 ? 7.663 10.586 1.938 1.00 81.19 112 GLY A CA 1
ATOM 877 C C . GLY A 1 112 ? 6.771 9.834 0.940 1.00 81.19 112 GLY A C 1
ATOM 878 O O . GLY A 1 112 ? 6.022 10.461 0.195 1.00 81.19 112 GLY A O 1
ATOM 879 N N . ASP A 1 113 ? 6.891 8.511 0.893 1.00 84.62 113 ASP A N 1
ATOM 880 C CA . ASP A 1 113 ? 6.182 7.571 0.028 1.00 84.62 113 ASP A CA 1
ATOM 881 C C . ASP A 1 113 ? 5.093 6.768 0.759 1.00 84.62 113 ASP A C 1
ATOM 883 O O . ASP A 1 113 ? 4.409 5.957 0.125 1.00 84.62 113 ASP A O 1
ATOM 887 N N . ASP A 1 114 ? 4.890 7.036 2.053 1.00 87.56 114 ASP A N 1
ATOM 888 C CA . ASP A 1 114 ? 3.788 6.484 2.834 1.00 87.56 114 ASP A CA 1
ATOM 889 C C . ASP A 1 114 ? 2.442 6.920 2.239 1.00 87.56 114 ASP A C 1
ATOM 891 O O . ASP A 1 114 ? 2.183 8.097 1.969 1.00 87.56 114 ASP A O 1
ATOM 895 N N . ILE A 1 115 ? 1.546 5.953 2.050 1.00 91.56 115 ILE A N 1
ATOM 896 C CA . ILE A 1 115 ? 0.190 6.199 1.560 1.00 91.56 115 ILE A CA 1
ATOM 897 C C . ILE A 1 115 ? -0.753 5.978 2.729 1.00 91.56 115 ILE A C 1
ATOM 899 O O . ILE A 1 115 ? -0.939 4.838 3.153 1.00 91.56 115 ILE A O 1
ATOM 903 N N . THR A 1 116 ? -1.369 7.054 3.211 1.00 91.06 116 THR A N 1
ATOM 904 C CA . THR A 1 116 ? -2.253 7.027 4.381 1.00 91.06 116 THR A CA 1
ATOM 905 C C . THR A 1 116 ? -3.671 7.427 4.005 1.00 91.06 116 THR A C 1
ATOM 907 O O . THR A 1 116 ? -3.896 8.360 3.232 1.00 91.06 116 THR A O 1
ATOM 910 N N . VAL A 1 117 ? -4.638 6.712 4.569 1.00 92.25 117 VAL A N 1
ATOM 911 C CA . VAL A 1 117 ? -6.050 7.082 4.588 1.00 92.25 117 VAL A CA 1
ATOM 912 C C . VAL A 1 117 ? -6.456 7.273 6.044 1.00 92.25 117 VAL A C 1
ATOM 914 O O . VAL A 1 117 ? -6.249 6.391 6.876 1.00 92.25 117 VAL A O 1
ATOM 917 N N . HIS A 1 118 ? -7.028 8.436 6.327 1.00 90.44 118 HIS A N 1
ATOM 918 C CA . HIS A 1 118 ? -7.583 8.797 7.626 1.00 90.44 118 HIS A CA 1
ATOM 919 C C . HIS A 1 118 ? -9.103 8.619 7.569 1.00 90.44 118 HIS A C 1
ATOM 921 O O . HIS A 1 118 ? -9.734 9.112 6.630 1.00 90.44 118 HIS A O 1
ATOM 927 N N . GLY A 1 119 ? -9.683 7.929 8.547 1.00 85.38 119 GLY A N 1
ATOM 928 C CA . GLY A 1 119 ? -11.127 7.739 8.681 1.00 85.38 119 GLY A CA 1
ATOM 929 C C . GLY A 1 119 ? -11.637 8.122 10.072 1.00 85.38 119 GLY A C 1
ATOM 930 O O . GLY A 1 119 ? -10.879 8.141 11.041 1.00 85.38 119 GLY A O 1
ATOM 931 N N . GLY A 1 120 ? -12.925 8.459 10.163 1.00 79.31 120 GLY A N 1
ATOM 932 C CA . GLY A 1 120 ? -13.576 9.000 11.364 1.00 79.31 120 GLY A CA 1
ATOM 933 C C . GLY A 1 120 ? -14.131 10.419 11.174 1.00 79.31 120 GLY A C 1
ATOM 934 O O . GLY A 1 120 ? -14.071 10.989 10.083 1.00 79.31 120 GLY A O 1
ATOM 935 N N . ASP A 1 121 ? -14.661 11.004 12.251 1.00 63.81 121 ASP A N 1
ATOM 936 C CA . ASP A 1 121 ? -15.394 12.287 12.232 1.00 63.81 121 ASP A CA 1
ATOM 937 C C . ASP A 1 121 ? -14.508 13.523 11.967 1.00 63.81 121 ASP A C 1
ATOM 939 O O . ASP A 1 121 ? -15.008 14.629 11.755 1.00 63.81 121 ASP A O 1
ATOM 943 N N . THR A 1 122 ? -13.184 13.354 11.914 1.00 52.25 122 THR A N 1
ATOM 944 C CA . THR A 1 122 ? -12.212 14.412 11.595 1.00 52.25 122 THR A CA 1
ATOM 945 C C . THR A 1 122 ? -11.757 14.406 10.136 1.00 52.25 122 THR A C 1
ATOM 947 O O . THR A 1 122 ? -10.708 14.974 9.829 1.00 52.25 122 THR A O 1
ATOM 950 N N . ALA A 1 123 ? -12.549 13.844 9.213 1.00 51.28 123 ALA A N 1
ATOM 951 C CA . ALA A 1 123 ? -12.336 13.945 7.765 1.00 51.28 123 ALA A CA 1
ATOM 952 C C . ALA A 1 123 ? -12.500 15.394 7.237 1.00 51.28 123 ALA A C 1
ATOM 954 O O . ALA A 1 123 ? -13.323 15.694 6.372 1.00 51.28 123 ALA A O 1
ATOM 955 N N . GLY A 1 124 ? -11.682 16.322 7.739 1.00 48.09 124 GLY A N 1
ATOM 956 C CA . GLY A 1 124 ? -11.240 17.483 6.985 1.00 48.09 124 GLY A CA 1
ATOM 957 C C . GLY A 1 124 ? -10.511 17.003 5.727 1.00 48.09 124 GLY A C 1
ATOM 958 O O . GLY A 1 124 ? -9.985 15.887 5.707 1.00 48.09 124 GLY A O 1
ATOM 959 N N . PRO A 1 125 ? -10.531 17.800 4.647 1.00 46.75 125 PRO A N 1
ATOM 960 C CA . PRO A 1 125 ? -10.205 17.338 3.309 1.00 46.75 125 PRO A CA 1
ATOM 961 C C . PRO A 1 125 ? -8.842 16.659 3.316 1.00 46.75 125 PRO A C 1
ATOM 963 O O . PRO A 1 125 ? -7.836 17.309 3.600 1.00 46.75 125 PRO A O 1
ATOM 966 N N . SER A 1 126 ? -8.863 15.354 3.009 1.00 53.69 126 SER A N 1
ATOM 967 C CA . SER A 1 126 ? -7.719 14.532 2.623 1.00 53.69 126 SER A CA 1
ATOM 968 C C . SER A 1 126 ? -6.657 15.444 2.039 1.00 53.69 126 SER A C 1
ATOM 970 O O . SER A 1 126 ? -6.882 16.036 0.979 1.00 53.69 126 SER A O 1
ATOM 972 N N . THR A 1 127 ? -5.538 15.583 2.743 1.00 49.69 127 THR A N 1
ATOM 973 C CA . THR A 1 127 ? -4.327 16.240 2.267 1.00 49.69 127 THR A CA 1
ATOM 974 C C . THR A 1 127 ? -3.861 15.493 1.024 1.00 49.69 127 THR A C 1
ATOM 976 O O . THR A 1 127 ? -3.011 14.611 1.052 1.00 49.69 127 THR A O 1
ATOM 979 N N . ALA A 1 128 ? -4.484 15.832 -0.102 1.00 38.34 128 ALA A N 1
ATOM 980 C CA . ALA A 1 128 ? -3.994 15.591 -1.433 1.00 38.34 128 ALA A CA 1
ATOM 981 C C . ALA A 1 128 ? -2.722 16.433 -1.551 1.00 38.34 128 ALA A C 1
ATOM 983 O O . ALA A 1 128 ? -2.750 17.600 -1.943 1.00 38.34 128 ALA A O 1
ATOM 984 N N . GLY A 1 129 ? -1.618 15.849 -1.085 1.00 39.84 129 GLY A N 1
ATOM 985 C CA . GLY A 1 129 ? -0.281 16.295 -1.422 1.00 39.84 129 GLY A CA 1
ATOM 986 C C . GLY A 1 129 ? -0.151 16.333 -2.941 1.00 39.84 129 GLY A C 1
ATOM 987 O O . GLY A 1 129 ? -0.641 15.441 -3.635 1.00 39.84 129 GLY A O 1
ATOM 988 N N . LYS A 1 130 ? 0.424 17.440 -3.409 1.00 35.31 130 LYS A N 1
ATOM 989 C CA . LYS A 1 130 ? 0.774 17.732 -4.798 1.00 35.31 130 LYS A CA 1
ATOM 990 C C . LYS A 1 130 ? 1.561 16.618 -5.475 1.00 35.31 130 LYS A C 1
ATOM 992 O O . LYS A 1 130 ? 2.373 15.981 -4.773 1.00 35.31 130 LYS A O 1
#

Solvent-accessible surface area (backbone atoms only — not comparable to full-atom values): 7995 Å² total; per-residue (Å²): 134,84,82,76,81,81,78,76,84,52,73,66,58,54,49,54,51,51,52,53,51,52,53,53,57,62,64,53,58,63,62,54,57,53,52,50,53,54,49,35,57,52,50,40,51,51,53,45,51,54,50,49,56,31,48,53,51,46,23,72,75,69,75,44,75,66,94,49,77,70,73,36,53,65,84,61,35,82,72,88,69,59,40,79,74,71,46,72,67,45,77,44,76,47,101,71,34,33,39,36,35,38,41,38,90,83,67,42,85,91,50,97,57,48,49,75,47,76,46,51,87,75,67,61,81,76,85,76,72,130